Protein AF-A0A2N5J7B9-F1 (afdb_monomer_lite)

Structure (mmCIF, N/CA/C/O backbone):
data_AF-A0A2N5J7B9-F1
#
_entry.id   AF-A0A2N5J7B9-F1
#
loop_
_atom_site.group_PDB
_atom_site.id
_atom_site.type_symbol
_atom_site.label_atom_id
_atom_site.label_alt_id
_atom_site.label_comp_id
_atom_site.label_asym_id
_atom_site.label_entity_id
_atom_site.label_seq_id
_atom_site.pdbx_PDB_ins_code
_atom_site.Cartn_x
_atom_site.Cartn_y
_atom_site.Cartn_z
_atom_site.occupancy
_atom_site.B_iso_or_equiv
_atom_site.auth_seq_id
_atom_site.auth_comp_id
_atom_site.auth_asym_id
_atom_site.auth_atom_id
_atom_site.pdbx_PDB_model_num
ATOM 1 N N . MET A 1 1 ? -3.545 -3.550 -23.973 1.00 47.97 1 MET A N 1
ATOM 2 C CA . MET A 1 1 ? -2.678 -4.502 -23.251 1.00 47.97 1 MET A CA 1
ATOM 3 C C . MET A 1 1 ? -2.796 -4.144 -21.784 1.00 47.97 1 MET A C 1
ATOM 5 O O . MET A 1 1 ? -2.587 -2.982 -21.477 1.00 47.97 1 MET A O 1
ATOM 9 N N . ASN A 1 2 ? -3.220 -5.069 -20.920 1.00 54.34 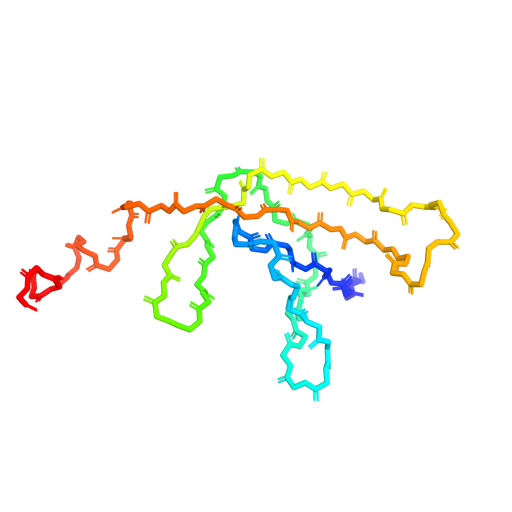2 ASN A N 1
ATOM 10 C CA . ASN A 1 2 ? -3.111 -4.854 -19.476 1.00 54.34 2 ASN A CA 1
ATOM 11 C C . ASN A 1 2 ? -1.706 -5.302 -19.092 1.00 54.34 2 ASN A C 1
ATOM 13 O O . ASN A 1 2 ? -1.436 -6.501 -19.080 1.00 54.34 2 ASN A O 1
ATOM 17 N N . GLU A 1 3 ? -0.811 -4.345 -18.889 1.00 56.50 3 GLU A N 1
ATOM 18 C CA . GLU A 1 3 ? 0.506 -4.617 -18.330 1.00 56.50 3 GLU A CA 1
ATOM 19 C C . GLU A 1 3 ? 0.313 -5.060 -16.872 1.00 56.50 3 GLU A C 1
ATOM 21 O O . GLU A 1 3 ? -0.436 -4.445 -16.106 1.00 56.50 3 GLU A O 1
ATOM 26 N N . THR A 1 4 ? 0.905 -6.198 -16.518 1.00 57.47 4 THR A N 1
ATOM 27 C CA . THR A 1 4 ? 0.988 -6.649 -15.128 1.00 57.47 4 THR A CA 1
ATOM 28 C C . THR A 1 4 ? 2.287 -6.093 -14.572 1.00 57.47 4 THR A C 1
ATOM 30 O O . THR A 1 4 ? 3.351 -6.371 -15.126 1.00 57.47 4 THR A O 1
ATOM 33 N N . PHE A 1 5 ? 2.203 -5.311 -13.500 1.00 61.31 5 PHE A N 1
ATOM 34 C CA . PHE A 1 5 ? 3.374 -4.809 -12.792 1.00 61.31 5 PHE A CA 1
ATOM 35 C C . PHE A 1 5 ? 3.479 -5.537 -11.456 1.00 61.31 5 PHE A C 1
ATOM 37 O O . PHE A 1 5 ? 2.495 -5.642 -10.722 1.00 61.31 5 PHE A O 1
ATOM 44 N N . CYS A 1 6 ? 4.672 -6.029 -11.134 1.00 66.19 6 CYS A N 1
ATOM 45 C CA . CYS A 1 6 ? 4.975 -6.445 -9.773 1.00 66.19 6 CYS A CA 1
ATOM 46 C C . CYS A 1 6 ? 5.216 -5.185 -8.942 1.00 66.19 6 CYS A C 1
ATOM 48 O O . CYS A 1 6 ? 5.998 -4.319 -9.346 1.00 66.19 6 CYS A O 1
ATOM 50 N N . LEU A 1 7 ? 4.518 -5.076 -7.815 1.00 73.06 7 LEU A N 1
ATOM 51 C CA . LEU A 1 7 ? 4.676 -3.967 -6.886 1.00 73.06 7 LEU A CA 1
ATOM 52 C C . LEU A 1 7 ? 5.316 -4.459 -5.606 1.00 73.06 7 LEU A C 1
ATOM 54 O O . LEU A 1 7 ? 4.826 -5.395 -4.978 1.00 73.06 7 LEU A O 1
ATOM 58 N N . ASN A 1 8 ? 6.367 -3.760 -5.206 1.00 77.00 8 ASN A N 1
ATOM 59 C CA . ASN A 1 8 ? 6.951 -3.924 -3.892 1.00 77.00 8 ASN A CA 1
ATOM 60 C C . ASN A 1 8 ? 6.147 -3.085 -2.892 1.00 77.00 8 ASN A C 1
ATOM 62 O O . ASN A 1 8 ? 5.833 -1.917 -3.145 1.00 77.00 8 ASN A O 1
ATOM 66 N N . VAL A 1 9 ? 5.792 -3.681 -1.757 1.00 76.81 9 VAL A N 1
ATOM 67 C CA . VAL A 1 9 ? 4.976 -3.027 -0.729 1.00 76.81 9 VAL A CA 1
ATOM 68 C C . VAL A 1 9 ? 5.802 -2.861 0.535 1.00 76.81 9 VAL A C 1
ATOM 70 O O . VAL A 1 9 ? 6.298 -3.846 1.086 1.00 76.81 9 VAL A O 1
ATOM 73 N N . LEU A 1 10 ? 5.907 -1.620 1.009 1.00 79.69 10 LEU A N 1
ATOM 74 C CA . LEU A 1 10 ? 6.537 -1.288 2.282 1.00 79.69 10 LEU A CA 1
ATOM 75 C C . LEU A 1 10 ? 5.469 -0.977 3.334 1.00 79.69 10 LEU A C 1
ATOM 77 O O . LEU A 1 10 ? 4.709 -0.011 3.199 1.00 79.69 10 LEU A O 1
ATOM 81 N N . LEU A 1 11 ? 5.426 -1.789 4.389 1.00 80.75 11 LEU A N 1
ATOM 82 C CA . LEU A 1 11 ? 4.554 -1.574 5.539 1.00 80.75 11 LEU A CA 1
ATOM 83 C C . LEU A 1 11 ? 5.098 -0.453 6.444 1.00 80.75 11 LEU A C 1
ATOM 85 O O . LEU A 1 11 ? 6.309 -0.228 6.488 1.00 80.75 11 LEU A O 1
ATOM 89 N N . PRO A 1 12 ? 4.240 0.209 7.246 1.00 79.38 12 PRO A N 1
ATOM 90 C CA . PRO A 1 12 ? 4.677 1.198 8.239 1.00 79.38 12 PRO A CA 1
ATOM 91 C C . PRO A 1 12 ? 5.694 0.654 9.250 1.00 79.38 12 PRO A C 1
ATOM 93 O O . PRO A 1 12 ? 6.502 1.411 9.781 1.00 79.38 12 PRO A O 1
ATOM 96 N N . SER A 1 13 ? 5.655 -0.656 9.516 1.00 80.56 13 SER A N 1
ATOM 97 C CA . SER A 1 13 ? 6.608 -1.362 10.379 1.00 80.56 13 SER A CA 1
ATOM 98 C C . SER A 1 13 ? 8.018 -1.457 9.784 1.00 80.56 13 SER A C 1
ATOM 100 O O . SER A 1 13 ? 8.944 -1.851 10.488 1.00 80.56 13 SER A O 1
ATOM 102 N N . GLY A 1 14 ? 8.196 -1.098 8.508 1.00 75.00 14 GLY A N 1
ATOM 103 C CA . GLY A 1 14 ? 9.437 -1.283 7.756 1.00 75.00 14 GLY A CA 1
ATOM 104 C C . GLY A 1 14 ? 9.579 -2.679 7.148 1.00 75.00 14 GLY A C 1
ATOM 105 O O . GLY A 1 14 ? 10.562 -2.943 6.462 1.00 75.00 14 GLY A O 1
ATOM 106 N N . GLU A 1 15 ? 8.608 -3.564 7.375 1.00 76.81 15 GLU A N 1
ATOM 107 C CA . GLU A 1 15 ? 8.554 -4.881 6.746 1.00 76.81 15 GLU A CA 1
ATOM 108 C C . GLU A 1 15 ? 8.184 -4.750 5.264 1.00 76.81 15 GLU A C 1
ATOM 110 O O . GLU A 1 15 ? 7.291 -3.981 4.889 1.00 76.81 15 GLU A O 1
ATOM 115 N N . THR A 1 16 ? 8.864 -5.525 4.422 1.00 70.88 16 THR A N 1
ATOM 116 C CA . THR A 1 16 ? 8.536 -5.667 3.005 1.00 70.88 16 THR A CA 1
ATOM 117 C C . THR A 1 16 ? 7.671 -6.904 2.802 1.00 70.88 16 THR A C 1
ATOM 119 O O . THR A 1 16 ? 7.900 -7.955 3.404 1.00 70.88 16 THR A O 1
ATOM 122 N N . ILE A 1 17 ? 6.657 -6.792 1.947 1.00 71.19 17 ILE A N 1
ATOM 123 C CA . ILE A 1 17 ? 5.902 -7.963 1.493 1.00 71.19 17 ILE A CA 1
ATOM 124 C C . ILE A 1 17 ? 6.678 -8.549 0.312 1.00 71.19 17 ILE A C 1
ATOM 126 O O . ILE A 1 17 ? 6.424 -8.181 -0.832 1.00 71.19 17 ILE A O 1
ATOM 130 N N . ASP A 1 18 ? 7.681 -9.382 0.600 1.00 58.12 18 ASP A N 1
ATOM 131 C CA . ASP A 1 18 ? 8.535 -9.976 -0.433 1.00 58.12 18 ASP A CA 1
ATOM 132 C C . ASP A 1 18 ? 8.008 -11.337 -0.932 1.00 58.12 18 ASP A C 1
ATOM 134 O O . ASP A 1 18 ? 7.343 -12.107 -0.228 1.00 58.12 18 ASP A O 1
ATOM 138 N N . GLY A 1 19 ? 8.256 -11.580 -2.211 1.00 53.19 19 GLY A N 1
ATOM 139 C CA . GLY A 1 19 ? 7.381 -12.257 -3.155 1.00 53.19 19 GLY A CA 1
ATOM 140 C C . GLY A 1 19 ? 7.372 -13.780 -3.192 1.00 53.19 19 GLY A C 1
ATOM 141 O O . GLY A 1 19 ? 6.850 -14.322 -4.162 1.00 53.19 19 GLY A O 1
ATOM 142 N N . ASP A 1 20 ? 7.872 -14.495 -2.186 1.00 47.50 20 ASP A N 1
ATOM 143 C CA . ASP A 1 20 ? 7.922 -15.968 -2.270 1.00 47.50 20 ASP A CA 1
ATOM 144 C C . ASP A 1 20 ? 6.591 -16.663 -1.920 1.00 47.50 20 ASP A C 1
ATOM 146 O O . ASP A 1 20 ? 6.395 -17.844 -2.206 1.00 47.50 20 ASP A O 1
ATOM 150 N N . VAL A 1 21 ? 5.625 -15.931 -1.349 1.00 47.12 21 VAL A N 1
ATOM 151 C CA . VAL A 1 21 ? 4.256 -16.448 -1.119 1.00 47.12 21 VAL A CA 1
ATOM 152 C C . VAL A 1 21 ? 3.155 -15.390 -1.293 1.00 47.12 21 VAL A C 1
ATOM 154 O O . VAL A 1 21 ? 1.975 -15.725 -1.246 1.00 47.12 21 VAL A O 1
ATOM 157 N N . ASN A 1 22 ? 3.519 -14.116 -1.492 1.00 48.31 22 ASN A N 1
ATOM 158 C CA . ASN A 1 22 ? 2.632 -12.966 -1.282 1.00 48.31 22 ASN A CA 1
ATOM 159 C C . ASN A 1 22 ? 2.897 -11.785 -2.241 1.00 48.31 22 ASN A C 1
ATOM 161 O O . ASN A 1 22 ? 2.799 -10.627 -1.842 1.00 48.31 22 ASN A O 1
ATOM 165 N N . LEU A 1 23 ? 3.235 -12.046 -3.508 1.00 49.47 23 LEU A N 1
ATOM 166 C CA . LEU A 1 23 ? 3.252 -10.985 -4.522 1.00 49.47 23 LEU A CA 1
ATOM 167 C C . LEU A 1 23 ? 1.853 -10.375 -4.640 1.00 49.47 23 LEU A C 1
ATOM 169 O O . LEU A 1 23 ? 0.906 -11.046 -5.056 1.00 49.47 23 LEU A O 1
ATOM 173 N N . LEU A 1 24 ? 1.720 -9.089 -4.313 1.00 58.53 24 LEU A N 1
ATOM 174 C CA . LEU A 1 24 ? 0.550 -8.333 -4.726 1.00 5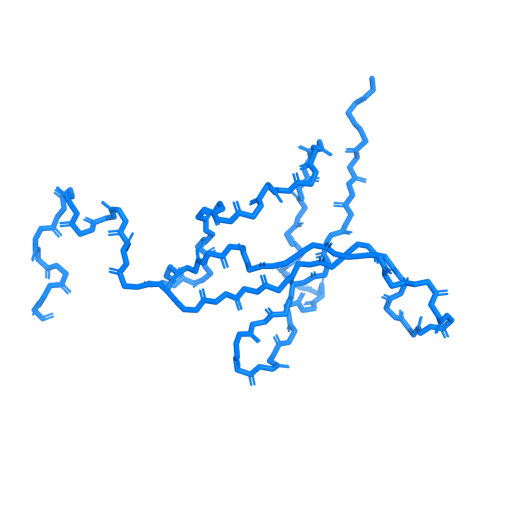8.53 24 LEU A CA 1
ATOM 175 C C . LEU A 1 24 ? 0.680 -8.044 -6.226 1.00 58.53 24 LEU A C 1
ATOM 177 O O . LEU A 1 24 ? 1.167 -6.993 -6.642 1.00 58.53 24 LEU A O 1
ATOM 181 N N . GLU A 1 25 ? 0.245 -8.993 -7.050 1.00 55.62 25 GLU A N 1
ATOM 182 C CA . GLU A 1 25 ? 0.089 -8.762 -8.482 1.00 55.62 25 GLU A CA 1
ATOM 183 C C . GLU A 1 25 ? -1.073 -7.789 -8.715 1.00 55.62 25 GLU A C 1
ATOM 185 O O . GLU A 1 25 ? -2.242 -8.182 -8.783 1.00 55.62 25 GLU A O 1
ATOM 190 N N . LEU A 1 26 ? -0.766 -6.501 -8.876 1.00 60.50 26 LEU A N 1
ATOM 191 C CA . LEU A 1 26 ? -1.736 -5.564 -9.429 1.00 60.50 26 LEU A CA 1
ATOM 192 C C . LEU A 1 26 ? -1.687 -5.652 -10.954 1.00 60.50 26 LEU A C 1
ATOM 194 O O . LEU A 1 26 ? -0.702 -5.322 -11.614 1.00 60.50 26 LEU A O 1
ATOM 198 N N . ARG A 1 27 ? -2.797 -6.108 -11.531 1.00 53.41 27 ARG A N 1
ATOM 199 C CA . ARG A 1 27 ? -3.014 -6.051 -12.976 1.00 53.41 27 ARG A CA 1
ATOM 200 C C . ARG A 1 27 ? -3.541 -4.666 -13.334 1.00 53.41 27 ARG A C 1
ATOM 202 O O . ARG A 1 27 ? -4.655 -4.325 -12.940 1.00 53.41 27 ARG A O 1
ATOM 209 N N . GLY A 1 28 ? -2.786 -3.898 -14.116 1.00 63.94 28 GLY A N 1
ATOM 210 C CA . GLY A 1 28 ? -3.227 -2.599 -14.625 1.00 63.94 28 GLY A CA 1
ATOM 211 C C . GLY A 1 28 ? -2.455 -1.409 -14.060 1.00 63.94 28 GLY A C 1
ATOM 212 O O . GLY A 1 28 ? -1.247 -1.323 -14.225 1.00 63.94 28 GLY A O 1
ATOM 213 N N . VAL A 1 29 ? -3.171 -0.434 -13.493 1.00 68.88 29 VAL A N 1
ATOM 214 C CA . VAL A 1 29 ? -2.632 0.890 -13.131 1.00 68.88 29 VAL A CA 1
ATOM 215 C C . VAL A 1 29 ? -2.126 0.894 -11.687 1.00 68.88 29 VAL A C 1
ATOM 217 O O . VAL A 1 29 ? -2.719 0.250 -10.823 1.00 68.88 29 VAL A O 1
ATOM 220 N N . LEU A 1 30 ? -1.060 1.656 -11.424 1.00 78.56 30 LEU A N 1
ATOM 221 C CA . LEU A 1 30 ? -0.587 1.933 -10.067 1.00 78.56 30 LEU A CA 1
ATOM 222 C C . LEU A 1 30 ? -1.733 2.476 -9.193 1.00 78.56 30 LEU A C 1
ATOM 224 O O . LEU A 1 30 ? -2.505 3.323 -9.656 1.00 78.56 30 LEU A O 1
ATOM 228 N N . PRO A 1 31 ? -1.864 2.016 -7.939 1.00 82.56 31 PRO A N 1
ATOM 229 C CA . PRO A 1 31 ? -2.949 2.454 -7.080 1.00 82.56 31 PRO A CA 1
ATOM 230 C C . PRO A 1 31 ? -2.746 3.933 -6.714 1.00 82.56 31 PRO A C 1
ATOM 232 O O . PRO A 1 31 ? -1.631 4.330 -6.378 1.00 82.56 31 PRO A O 1
ATOM 235 N N . PRO A 1 32 ? -3.790 4.775 -6.762 1.00 86.25 32 PRO A N 1
ATOM 236 C CA . PRO A 1 32 ? -3.653 6.171 -6.371 1.00 86.25 32 PRO A CA 1
ATOM 237 C C . PRO A 1 32 ? -3.404 6.311 -4.864 1.00 86.25 32 PRO A C 1
ATOM 239 O O . PRO A 1 32 ? -3.873 5.494 -4.066 1.00 86.25 32 PRO A O 1
ATOM 242 N N . ILE A 1 33 ? -2.722 7.390 -4.475 1.00 89.25 33 ILE A N 1
ATOM 243 C CA . ILE A 1 33 ? -2.540 7.777 -3.068 1.00 89.25 33 ILE A CA 1
ATOM 244 C C . ILE A 1 33 ? -3.912 7.888 -2.384 1.00 89.25 33 ILE A C 1
ATOM 246 O O . ILE A 1 33 ? -4.867 8.423 -2.950 1.00 89.25 33 ILE A O 1
ATOM 250 N N . GLY A 1 34 ? -4.013 7.348 -1.172 1.00 87.38 34 GLY A N 1
ATOM 251 C CA . GLY A 1 34 ? -5.241 7.248 -0.387 1.00 87.38 34 GLY A CA 1
ATOM 252 C C . GLY A 1 34 ? -6.081 6.000 -0.670 1.00 87.38 34 GLY A C 1
ATOM 253 O O . GLY A 1 34 ? -7.046 5.759 0.055 1.00 87.38 34 GLY A O 1
ATOM 254 N N . SER A 1 35 ? -5.726 5.189 -1.675 1.00 88.31 35 SER A N 1
ATOM 255 C CA . SER A 1 35 ? -6.417 3.920 -1.934 1.00 88.31 35 SER A CA 1
ATOM 256 C C . SER A 1 35 ? -6.307 2.981 -0.743 1.00 88.31 35 SER A C 1
ATOM 258 O O . SER A 1 35 ? -5.240 2.848 -0.145 1.00 88.31 35 SER A O 1
ATOM 260 N N . GLY A 1 36 ? -7.414 2.315 -0.426 1.00 86.31 36 GLY A N 1
ATOM 261 C CA . GLY A 1 36 ? -7.470 1.323 0.637 1.00 86.31 36 GLY A CA 1
ATOM 262 C C . GLY A 1 36 ? -6.803 0.014 0.233 1.00 86.31 36 GLY A C 1
ATOM 263 O O . GLY A 1 36 ? -7.005 -0.479 -0.877 1.00 86.31 36 GLY A O 1
ATOM 264 N N . PHE A 1 37 ? -6.042 -0.560 1.154 1.00 82.00 37 PHE A N 1
ATOM 265 C CA . PHE A 1 37 ? -5.329 -1.809 0.964 1.00 82.00 37 PHE A CA 1
ATOM 266 C C . PHE A 1 37 ? -5.469 -2.693 2.201 1.00 82.00 37 PHE A C 1
ATOM 268 O O . PHE A 1 37 ? -5.227 -2.247 3.321 1.00 82.00 37 PHE A O 1
ATOM 275 N N . TYR A 1 38 ? -5.855 -3.952 2.008 1.00 80.94 38 TYR A N 1
ATOM 276 C CA . TYR A 1 38 ? -5.923 -4.921 3.096 1.00 80.94 38 TYR A CA 1
ATOM 277 C C . TYR A 1 38 ? -4.715 -5.838 3.054 1.00 80.94 38 TYR A C 1
ATOM 279 O O . TYR A 1 38 ? -4.453 -6.480 2.038 1.00 80.94 38 TYR A O 1
ATOM 287 N N . TRP A 1 39 ? -4.027 -5.939 4.187 1.00 77.62 39 TRP A N 1
ATOM 288 C CA . TRP A 1 39 ? -2.970 -6.916 4.387 1.00 77.62 39 TRP A CA 1
ATOM 289 C C . TRP A 1 39 ? -3.233 -7.705 5.664 1.00 77.62 39 TRP A C 1
ATOM 291 O O . TRP A 1 39 ? -3.434 -7.132 6.740 1.00 77.62 39 TRP A O 1
ATOM 301 N N . HIS A 1 40 ? -3.294 -9.031 5.528 1.00 77.06 40 HIS A N 1
ATOM 302 C CA . HIS A 1 40 ? -3.880 -9.921 6.529 1.00 77.06 40 HIS A CA 1
ATOM 303 C C . HIS A 1 40 ? -5.255 -9.402 6.994 1.00 77.06 40 HIS A C 1
ATOM 305 O O . HIS A 1 40 ? -6.209 -9.402 6.222 1.00 77.06 40 HIS A O 1
ATOM 311 N N . ASN A 1 41 ? -5.350 -8.924 8.236 1.00 77.12 41 ASN A N 1
ATOM 312 C CA . ASN A 1 41 ? -6.580 -8.401 8.828 1.00 77.12 41 ASN A CA 1
ATOM 313 C C . ASN A 1 41 ? -6.538 -6.896 9.102 1.00 77.12 41 ASN A C 1
ATOM 315 O O . ASN A 1 41 ? -7.504 -6.369 9.655 1.00 77.12 41 ASN A O 1
ATOM 319 N N . LYS A 1 42 ? -5.469 -6.200 8.709 1.00 81.56 42 LYS A N 1
ATOM 320 C CA . LYS A 1 42 ? -5.314 -4.765 8.942 1.00 81.56 42 LYS A CA 1
ATOM 321 C C . LYS A 1 42 ? -5.581 -3.978 7.662 1.00 81.56 42 LYS A C 1
ATOM 323 O O . LYS A 1 42 ? -5.256 -4.420 6.558 1.00 81.56 42 LYS A O 1
ATOM 328 N N . PHE A 1 43 ? -6.222 -2.828 7.836 1.00 86.69 43 PHE A N 1
ATOM 329 C CA . PHE A 1 43 ? -6.478 -1.881 6.766 1.00 86.69 43 PHE A CA 1
ATOM 330 C C . PHE A 1 43 ? -5.387 -0.816 6.740 1.00 86.69 43 PHE A C 1
ATOM 332 O O . PHE A 1 43 ? -5.036 -0.231 7.766 1.00 86.69 43 PHE A O 1
ATOM 339 N N . TYR A 1 44 ? -4.878 -0.572 5.545 1.00 88.06 44 TYR A N 1
ATOM 340 C CA . TYR A 1 44 ? -3.866 0.421 5.254 1.00 88.06 44 TYR A CA 1
ATOM 341 C C . TYR A 1 44 ? -4.353 1.340 4.143 1.00 88.06 44 TYR A C 1
ATOM 343 O O . TYR A 1 44 ? -5.256 0.994 3.374 1.00 88.06 44 TYR A O 1
ATOM 351 N N . ARG A 1 45 ? -3.711 2.497 4.013 1.00 90.69 45 ARG A N 1
ATOM 352 C CA . ARG A 1 45 ? -3.851 3.349 2.832 1.00 90.69 45 ARG A CA 1
ATOM 353 C C . ARG A 1 45 ? -2.528 3.510 2.116 1.00 90.69 45 ARG A C 1
ATOM 355 O O . ARG A 1 45 ? -1.472 3.502 2.740 1.00 90.69 45 ARG A O 1
ATOM 362 N N . VAL A 1 46 ? -2.596 3.661 0.798 1.00 90.50 46 VAL A N 1
ATOM 363 C CA . VAL A 1 46 ? -1.429 4.022 -0.008 1.00 90.50 46 VAL A CA 1
ATOM 364 C C . VAL A 1 46 ? -1.008 5.433 0.369 1.00 90.50 46 VAL A C 1
ATOM 366 O O . VAL A 1 46 ? -1.741 6.387 0.114 1.00 90.50 46 VAL A O 1
ATOM 369 N N . LYS A 1 47 ? 0.172 5.556 0.962 1.00 91.44 47 LYS A N 1
ATOM 370 C CA . LYS A 1 47 ? 0.759 6.833 1.347 1.00 91.44 47 LYS A CA 1
ATOM 371 C C . LYS A 1 47 ? 1.533 7.458 0.193 1.00 91.44 47 LYS A C 1
ATOM 373 O O . LYS A 1 47 ? 1.415 8.657 -0.039 1.00 91.44 47 LYS A O 1
ATOM 378 N N . ASP A 1 48 ? 2.311 6.651 -0.522 1.00 90.62 48 ASP A N 1
ATOM 379 C CA . ASP A 1 48 ? 3.148 7.123 -1.625 1.00 90.62 48 ASP A CA 1
ATOM 380 C C . ASP A 1 48 ? 3.394 6.029 -2.666 1.00 90.62 48 ASP A C 1
ATOM 382 O O . ASP A 1 48 ? 3.324 4.839 -2.344 1.00 90.62 48 ASP A O 1
ATOM 386 N N . VAL A 1 49 ? 3.705 6.443 -3.896 1.00 88.38 49 VAL A N 1
ATOM 387 C CA . VAL A 1 49 ? 4.020 5.574 -5.035 1.00 88.38 49 VAL A CA 1
ATOM 388 C C . VAL A 1 49 ? 5.252 6.111 -5.755 1.00 88.38 49 VAL A C 1
ATOM 390 O O . VAL A 1 49 ? 5.238 7.228 -6.271 1.00 88.38 49 VAL A O 1
ATOM 393 N N . PHE A 1 50 ? 6.308 5.307 -5.847 1.00 86.19 50 PHE A N 1
ATOM 394 C CA . PHE A 1 50 ? 7.570 5.722 -6.463 1.00 86.19 50 PHE A CA 1
ATOM 395 C C . PHE A 1 50 ? 8.242 4.571 -7.213 1.00 86.19 50 PHE A C 1
ATOM 397 O O . PHE A 1 50 ? 7.957 3.401 -6.975 1.00 86.19 50 PHE A O 1
ATOM 404 N N . PHE A 1 51 ? 9.132 4.900 -8.147 1.00 84.75 51 PHE A N 1
ATOM 405 C CA . PHE A 1 51 ? 9.921 3.914 -8.881 1.00 84.75 51 PHE A CA 1
ATOM 406 C C . PHE A 1 51 ? 11.342 3.886 -8.322 1.00 84.75 51 PHE A C 1
ATOM 408 O O . PHE A 1 51 ? 12.018 4.914 -8.315 1.00 84.75 51 PHE A O 1
ATOM 415 N N . ASN A 1 52 ? 11.796 2.722 -7.858 1.00 80.12 52 ASN A N 1
ATOM 416 C CA . ASN A 1 52 ? 13.181 2.525 -7.451 1.00 80.12 52 ASN A CA 1
ATOM 417 C C . ASN A 1 52 ? 14.009 2.086 -8.668 1.00 80.12 52 ASN A C 1
ATOM 419 O O . ASN A 1 52 ? 13.845 0.969 -9.164 1.00 80.12 52 ASN A O 1
ATOM 423 N N . SER A 1 53 ? 14.877 2.979 -9.149 1.00 77.31 53 SER A N 1
ATOM 424 C CA . SER A 1 53 ? 15.762 2.761 -10.303 1.00 77.31 53 SER A CA 1
ATOM 425 C C . SER A 1 53 ? 17.240 2.592 -9.942 1.00 77.31 53 SER A C 1
ATOM 427 O O . SER A 1 53 ? 18.052 2.331 -10.831 1.00 77.31 53 SER A O 1
ATOM 429 N N . ASP A 1 54 ? 17.615 2.742 -8.670 1.00 66.25 54 ASP A N 1
ATOM 430 C CA . ASP A 1 54 ? 19.015 2.883 -8.254 1.00 66.25 54 ASP A CA 1
ATOM 431 C C . ASP A 1 54 ? 19.692 1.531 -8.017 1.00 66.25 54 ASP A C 1
ATOM 433 O O . ASP A 1 54 ? 20.089 1.231 -6.899 1.00 66.25 54 ASP A O 1
ATOM 437 N N . ASN A 1 55 ? 19.812 0.704 -9.066 1.00 55.25 55 ASN A N 1
ATOM 438 C CA . ASN A 1 55 ? 20.604 -0.543 -9.116 1.00 55.25 55 ASN A CA 1
ATOM 439 C C . ASN A 1 55 ? 20.534 -1.422 -7.839 1.00 55.25 55 ASN A C 1
ATOM 441 O O . ASN A 1 55 ? 21.491 -2.113 -7.483 1.00 55.25 55 ASN A O 1
ATOM 445 N N . SER A 1 56 ? 19.397 -1.351 -7.145 1.00 61.66 56 SER A N 1
ATOM 446 C CA . SER A 1 56 ? 19.086 -2.051 -5.905 1.00 61.66 56 SER A CA 1
ATOM 447 C C . SER A 1 56 ? 18.634 -3.464 -6.269 1.00 61.66 56 SER A C 1
ATOM 449 O O . SER A 1 56 ? 18.099 -3.648 -7.365 1.00 61.66 56 SER A O 1
ATOM 451 N N . PRO A 1 57 ? 18.788 -4.473 -5.396 1.00 59.44 57 PRO A N 1
ATOM 452 C CA . PRO A 1 57 ? 18.180 -5.789 -5.623 1.00 59.44 57 PRO A CA 1
ATOM 453 C C . PRO A 1 57 ? 16.668 -5.721 -5.928 1.00 59.44 57 PRO A C 1
ATOM 455 O O . PRO A 1 57 ? 16.148 -6.602 -6.604 1.00 59.44 57 PRO A O 1
ATOM 458 N N . ASP A 1 58 ? 16.006 -4.629 -5.536 1.00 66.62 58 ASP A N 1
ATOM 459 C CA . ASP A 1 58 ? 14.557 -4.440 -5.622 1.00 66.62 58 ASP A CA 1
ATOM 460 C C . ASP A 1 58 ? 14.132 -3.357 -6.641 1.00 66.62 58 ASP A C 1
ATOM 462 O O . ASP A 1 58 ? 13.372 -2.425 -6.332 1.00 66.62 58 ASP A O 1
ATOM 466 N N . LEU A 1 59 ? 14.661 -3.439 -7.866 1.00 70.00 59 LEU A N 1
ATOM 467 C CA . LEU A 1 59 ? 14.256 -2.570 -8.981 1.00 70.00 59 LEU A CA 1
ATOM 468 C C . LEU A 1 59 ? 12.760 -2.737 -9.287 1.00 70.00 59 LEU A C 1
ATOM 470 O O . LEU A 1 59 ? 12.289 -3.849 -9.526 1.00 70.00 59 LEU A O 1
ATOM 474 N N . GLY A 1 60 ? 12.014 -1.631 -9.344 1.00 78.62 60 GLY A N 1
ATOM 475 C CA . GLY A 1 60 ? 10.590 -1.672 -9.680 1.00 78.62 60 GLY A CA 1
ATOM 476 C C . GLY A 1 60 ? 9.759 -0.551 -9.070 1.00 78.62 60 GLY A C 1
ATOM 477 O O . GLY A 1 60 ? 10.276 0.383 -8.457 1.00 78.62 60 GLY A O 1
ATOM 478 N N . TRP A 1 61 ? 8.443 -0.646 -9.252 1.00 82.31 61 TRP A N 1
ATOM 479 C CA . TRP A 1 61 ? 7.493 0.250 -8.601 1.00 82.31 61 TRP A CA 1
ATOM 480 C C . TRP A 1 61 ? 7.259 -0.175 -7.154 1.00 82.31 61 TRP A C 1
ATOM 482 O O . TRP A 1 61 ? 7.095 -1.356 -6.848 1.00 82.31 61 TRP A O 1
ATOM 492 N N . TRP A 1 62 ? 7.209 0.818 -6.281 1.00 83.56 62 TRP A N 1
ATOM 493 C CA . TRP A 1 62 ? 7.000 0.676 -4.855 1.00 83.56 62 TRP A CA 1
ATOM 494 C C . TRP A 1 62 ? 5.775 1.461 -4.424 1.00 83.56 62 TRP A C 1
ATOM 496 O O . TRP A 1 62 ? 5.532 2.573 -4.901 1.00 83.56 62 TRP A O 1
ATOM 506 N N . ILE A 1 63 ? 5.046 0.896 -3.470 1.00 86.00 63 ILE A N 1
ATOM 507 C CA . ILE A 1 63 ? 4.051 1.627 -2.697 1.00 86.00 63 ILE A CA 1
ATOM 508 C C . ILE A 1 63 ? 4.457 1.611 -1.228 1.00 86.00 63 ILE A C 1
ATOM 510 O O . ILE A 1 63 ? 4.848 0.574 -0.686 1.00 86.00 63 ILE A O 1
ATOM 514 N N . THR A 1 64 ? 4.354 2.763 -0.571 1.00 87.69 64 THR A N 1
ATOM 515 C CA . THR A 1 64 ? 4.379 2.805 0.892 1.00 87.69 64 THR A CA 1
ATOM 516 C C . THR A 1 64 ? 2.961 2.833 1.416 1.00 87.69 64 THR A C 1
ATOM 518 O O . THR A 1 64 ? 2.078 3.481 0.846 1.00 87.69 64 THR A O 1
ATOM 521 N N . LEU A 1 65 ? 2.745 2.118 2.509 1.00 89.00 65 LEU A N 1
ATOM 522 C CA . LEU A 1 65 ? 1.470 2.078 3.193 1.00 89.00 65 LEU A CA 1
ATOM 523 C C . LEU A 1 65 ? 1.540 2.877 4.494 1.00 89.00 65 LEU A C 1
ATOM 525 O O . LEU A 1 65 ? 2.590 2.978 5.126 1.00 89.00 65 LEU A O 1
ATOM 529 N N . GLU A 1 66 ? 0.407 3.436 4.898 1.00 90.19 66 GLU A N 1
ATOM 530 C CA . GLU A 1 66 ? 0.188 3.996 6.228 1.00 90.19 66 GLU A CA 1
ATOM 531 C C . GLU A 1 66 ? -0.943 3.262 6.942 1.00 90.19 66 GLU A C 1
ATOM 533 O O . GLU A 1 66 ? -1.874 2.751 6.310 1.00 90.19 66 GLU A O 1
ATOM 538 N N . ASP A 1 67 ? -0.848 3.200 8.268 1.00 88.44 67 ASP A N 1
ATOM 539 C CA . ASP A 1 67 ? -1.919 2.663 9.098 1.00 88.44 67 ASP A CA 1
ATOM 540 C C . ASP A 1 67 ? -3.171 3.528 8.963 1.00 88.44 67 ASP A C 1
ATOM 542 O O . ASP A 1 67 ? -3.097 4.757 8.990 1.00 88.44 67 ASP A O 1
ATOM 546 N N . SER A 1 68 ? -4.330 2.884 8.835 1.00 83.44 68 SER A N 1
ATOM 547 C CA . SER A 1 68 ? -5.600 3.591 8.737 1.00 83.44 68 SER A CA 1
ATOM 548 C C . SER A 1 68 ? -6.632 2.993 9.680 1.00 83.44 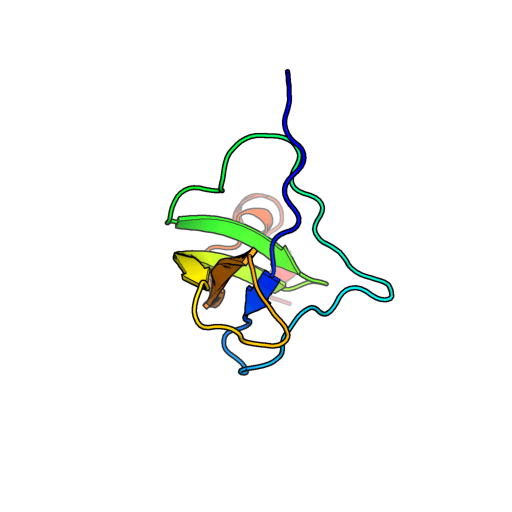68 SER A C 1
ATOM 550 O O . SER A 1 68 ? -6.980 1.816 9.597 1.00 83.44 68 SER A O 1
ATOM 552 N N . ASP A 1 69 ? -7.169 3.847 10.549 1.00 81.88 69 ASP A N 1
ATOM 553 C CA . ASP A 1 69 ? -8.309 3.514 11.399 1.00 81.88 69 ASP A CA 1
ATOM 554 C C . ASP A 1 69 ? -9.649 3.603 10.655 1.00 81.88 69 ASP A C 1
ATOM 556 O O . ASP A 1 69 ? -10.665 3.134 11.168 1.00 81.88 69 ASP A O 1
ATOM 560 N N . ASP A 1 70 ? -9.662 4.129 9.432 1.00 80.38 70 ASP A N 1
ATOM 561 C CA . ASP A 1 70 ? -10.857 4.265 8.595 1.00 80.38 70 ASP A CA 1
ATOM 562 C C . ASP A 1 70 ? -11.159 2.979 7.816 1.00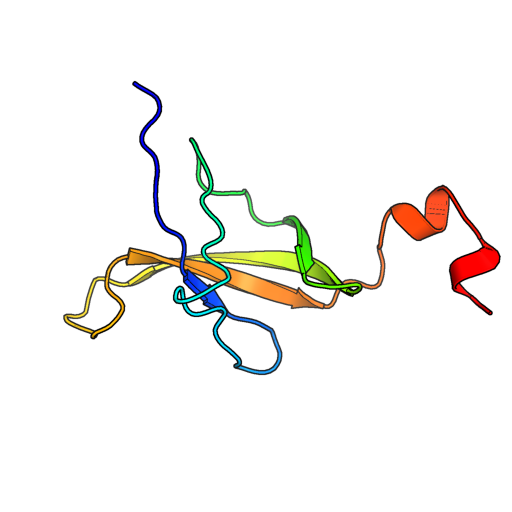 80.38 70 ASP A C 1
ATOM 564 O O . ASP A 1 70 ? -11.452 3.022 6.620 1.00 80.38 70 ASP A O 1
ATOM 568 N N . ASP A 1 71 ? -11.046 1.821 8.466 1.00 82.12 71 ASP A N 1
ATOM 569 C CA . ASP A 1 71 ? -11.382 0.543 7.844 1.00 82.12 71 ASP A CA 1
ATOM 570 C C . ASP A 1 71 ? -12.872 0.539 7.461 1.00 82.12 71 ASP A C 1
ATOM 572 O O . ASP A 1 71 ? -13.725 0.554 8.355 1.00 82.12 71 ASP A O 1
ATOM 576 N N . PRO A 1 72 ? -13.226 0.491 6.162 1.00 81.31 72 PRO A N 1
ATOM 577 C CA . PRO A 1 72 ? -14.620 0.547 5.739 1.00 81.31 72 PRO A CA 1
ATOM 578 C C . PRO A 1 72 ? -15.451 -0.641 6.245 1.00 81.31 72 PRO A C 1
ATOM 580 O O . PRO A 1 72 ? -16.675 -0.528 6.312 1.00 81.31 72 PRO A O 1
ATOM 583 N N . ARG A 1 73 ? -14.830 -1.747 6.689 1.00 76.94 73 ARG A N 1
ATOM 584 C CA . ARG A 1 73 ? -15.542 -2.838 7.379 1.00 76.94 73 ARG A CA 1
ATOM 585 C C . ARG A 1 73 ? -16.200 -2.365 8.674 1.00 76.94 73 ARG A C 1
ATOM 587 O O . ARG A 1 73 ? -17.276 -2.858 8.991 1.00 76.94 73 ARG A O 1
ATOM 594 N N . LYS A 1 74 ? -15.647 -1.352 9.354 1.00 73.44 74 LYS A N 1
ATOM 595 C CA . LYS A 1 74 ? -16.250 -0.743 10.556 1.00 73.44 74 LYS A CA 1
ATOM 596 C C . LYS A 1 74 ? -17.609 -0.102 10.275 1.00 73.44 74 LYS A C 1
ATOM 598 O O . LYS A 1 74 ? -18.455 -0.051 11.159 1.00 73.44 74 LYS A O 1
ATOM 603 N N . ALA A 1 75 ? -17.830 0.389 9.054 1.00 74.75 75 ALA A N 1
ATOM 604 C CA . ALA A 1 75 ? -19.111 0.973 8.660 1.00 74.75 75 ALA A CA 1
ATOM 605 C C . ALA A 1 75 ? -20.182 -0.091 8.360 1.00 74.75 75 ALA A C 1
ATOM 607 O O . ALA A 1 75 ? -21.371 0.218 8.373 1.00 74.75 75 ALA A O 1
ATOM 608 N N . ILE A 1 76 ? -19.762 -1.327 8.072 1.00 74.19 76 ILE A N 1
ATOM 609 C CA . ILE A 1 76 ? -20.637 -2.433 7.667 1.00 74.19 76 ILE A CA 1
ATOM 610 C C . ILE A 1 76 ? -20.917 -3.369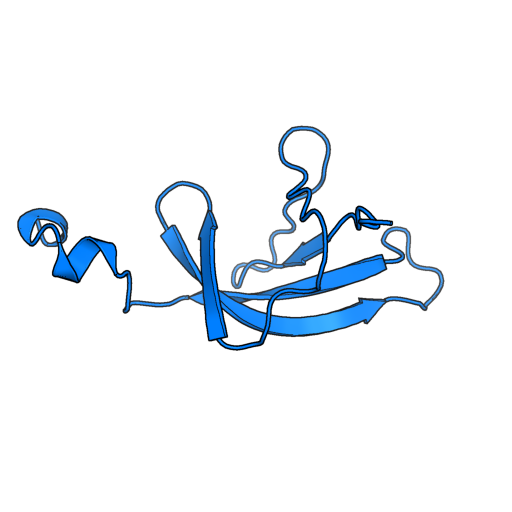 8.852 1.00 74.19 76 ILE A C 1
ATOM 612 O O . ILE A 1 76 ? -22.032 -3.871 8.976 1.00 74.19 76 ILE A O 1
ATOM 616 N N . ASP A 1 77 ? -19.941 -3.570 9.740 1.00 68.19 77 ASP A N 1
ATOM 617 C CA . ASP A 1 77 ? -20.057 -4.416 10.927 1.00 68.19 77 ASP A CA 1
ATOM 618 C C . ASP A 1 77 ? -19.489 -3.708 12.179 1.00 68.19 77 ASP A C 1
ATOM 620 O O . ASP A 1 77 ? -18.268 -3.598 12.341 1.00 68.19 77 ASP A O 1
ATOM 624 N N . PRO A 1 78 ? -20.355 -3.236 13.098 1.00 63.56 78 PRO A N 1
ATOM 625 C CA . PRO A 1 78 ? -19.930 -2.583 14.334 1.00 63.56 78 PRO A CA 1
ATOM 626 C C . PRO A 1 78 ? -19.278 -3.532 15.352 1.00 63.56 78 PRO A C 1
ATOM 628 O O . PRO A 1 78 ? -18.714 -3.056 16.336 1.00 63.56 78 PRO A O 1
ATOM 631 N N . SER A 1 79 ? -19.345 -4.857 15.164 1.00 69.00 79 SER A N 1
ATOM 632 C CA . SER A 1 79 ? -18.756 -5.828 16.100 1.00 69.00 79 SER A CA 1
ATOM 633 C C . SER A 1 79 ? -17.221 -5.830 16.108 1.00 69.00 79 SER A C 1
ATOM 635 O O . SER A 1 79 ? -16.615 -6.393 17.015 1.00 69.00 79 SER A O 1
ATOM 637 N N . TYR A 1 80 ? -16.582 -5.111 15.178 1.00 60.34 80 TYR A N 1
ATOM 638 C CA . TYR A 1 80 ? -15.130 -4.892 15.142 1.00 60.34 80 TYR A CA 1
ATOM 639 C C . TYR A 1 80 ? -14.562 -4.098 16.341 1.00 60.34 80 TYR A C 1
ATOM 641 O O . TYR A 1 80 ? -13.343 -3.968 16.446 1.00 60.34 80 TYR A O 1
ATOM 649 N N . TYR A 1 81 ? -15.406 -3.561 17.233 1.00 56.12 81 TYR A N 1
ATOM 650 C CA . TYR A 1 81 ? -14.995 -2.882 18.474 1.00 56.12 81 TYR A CA 1
ATOM 651 C C . TYR A 1 81 ? -14.938 -3.798 19.717 1.00 56.12 81 TYR A C 1
ATOM 653 O O . TYR A 1 81 ? -14.661 -3.290 20.806 1.00 56.12 81 TYR A O 1
ATOM 661 N N . CYS A 1 82 ? -15.232 -5.099 19.590 1.00 50.22 82 CYS A N 1
ATOM 662 C CA . CYS A 1 82 ? -15.279 -6.042 20.716 1.00 50.22 82 CYS A CA 1
ATO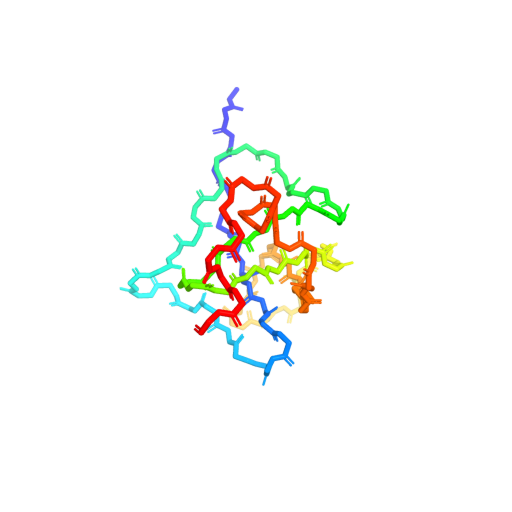M 663 C C . CYS A 1 82 ? -13.994 -6.858 20.894 1.00 50.22 82 CYS A C 1
ATOM 665 O O . CYS A 1 82 ? -13.499 -7.424 19.895 1.00 50.22 82 CYS A O 1
#

Foldseek 3Di:
DFDWFFEWEQEPVRDIPDDPPGTPTDTHDDDDFQDWDDDDHFIWTFHDWDADPPPDPDGGIYTYIDGDPPDCVCVVDVVVVD

Radius of gyration: 14.22 Å; chains: 1; bounding box: 41×24×44 Å

Organism: NCBI:txid2020964

pLDDT: mean 73.42, std 12.86, range [47.12, 91.44]

Secondary structure (DSSP, 8-state):
---EEEEEEE-TTS-B--TTS---EEESSPPPTT-EEEETTEEEEEEEEEEE-SS-TT-EEEEEEEE-S--THHHH-GGGG-

Sequence (82 aa):
MNETFCLNVLLPSGETIDGDVNLLELRGVLPPIGSGFYWHNKFYRVKDVFFNSDNSPDLGWWITLEDSDDDPRKAIDPSYYC